Protein AF-A0A7C0VRU2-F1 (afdb_monomer_lite)

Sequence (155 aa):
MIEVIREIIDSLKKRVPEAFLKEGEELPEIPIKEKLERVAEPVPFNRFYLTEEFPPHIDPSDLIPAISDVPEELQEDKEVRKEVEKYGTDALGWYQPFHFFESSWGIFIRWRGIKFLAYLLNKNGQKESYVELMKHAFKLIHSHEYFHFLTEWAT

Foldseek 3Di:
DVVVVVVVVVVCCVPPVVVDDDVPDDDPPPPVVVVVVPCPPFPQPPDPDPPPDDPPPPQVCVVPPPPPDDDQDQDADVVLVVVCVVPNLVSQKAAAECVVDVGRGDITGDPVSLSNQLSVCVVVPNDDGSSVSSSVSVVVSRVVRVVVHVVNVVD

Radius of gyration: 17.62 Å; chains: 1; bounding box: 41×46×40 Å

Structure (mmCIF, N/CA/C/O backbone):
data_AF-A0A7C0VRU2-F1
#
_entry.id   AF-A0A7C0VRU2-F1
#
loop_
_atom_site.group_PDB
_atom_site.id
_atom_site.type_symbol
_atom_site.label_atom_id
_atom_site.label_alt_id
_atom_site.label_comp_id
_atom_site.label_asym_id
_atom_site.label_entity_id
_atom_site.label_seq_id
_atom_site.pdbx_PDB_ins_code
_atom_site.Cartn_x
_atom_site.Cartn_y
_atom_site.Cartn_z
_atom_site.occupancy
_atom_site.B_iso_or_equiv
_atom_site.auth_seq_id
_atom_site.auth_comp_id
_atom_site.auth_asym_id
_atom_site.auth_atom_id
_atom_site.pdbx_PDB_model_num
ATOM 1 N N . MET A 1 1 ? 19.007 -23.082 -6.385 1.00 53.78 1 MET A N 1
ATOM 2 C CA . MET A 1 1 ? 18.051 -21.979 -6.649 1.00 53.78 1 MET A CA 1
ATOM 3 C C . MET A 1 1 ? 16.697 -22.507 -7.132 1.00 53.78 1 MET A C 1
ATOM 5 O O . MET A 1 1 ? 15.697 -22.163 -6.526 1.00 53.78 1 MET A O 1
ATOM 9 N N . ILE A 1 2 ? 16.654 -23.402 -8.132 1.00 59.81 2 ILE A N 1
ATOM 10 C CA . ILE A 1 2 ? 15.403 -24.002 -8.652 1.00 59.81 2 ILE A CA 1
ATOM 11 C C . ILE A 1 2 ? 14.633 -24.829 -7.600 1.00 59.81 2 ILE A C 1
ATOM 13 O O . ILE A 1 2 ? 13.410 -24.765 -7.559 1.00 59.81 2 ILE A O 1
ATOM 17 N N . GLU A 1 3 ? 15.321 -25.572 -6.726 1.00 68.12 3 GLU A N 1
ATOM 18 C CA . GLU A 1 3 ? 14.662 -26.381 -5.680 1.00 68.12 3 GLU A CA 1
ATOM 19 C C . GLU A 1 3 ? 13.951 -25.530 -4.622 1.00 68.12 3 GLU A C 1
ATOM 21 O O .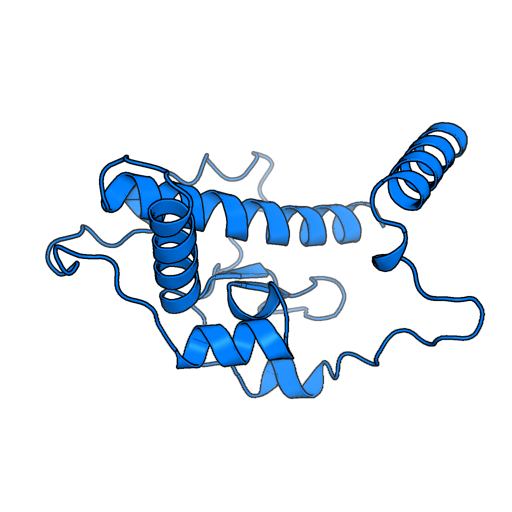 GLU A 1 3 ? 12.805 -25.806 -4.293 1.00 68.12 3 GLU A O 1
ATOM 26 N N . VAL A 1 4 ? 14.573 -24.435 -4.174 1.00 70.25 4 VAL A N 1
ATOM 27 C CA . VAL A 1 4 ? 13.988 -23.524 -3.173 1.00 70.25 4 VAL A CA 1
ATOM 28 C C . VAL A 1 4 ? 12.703 -22.877 -3.696 1.00 70.25 4 VAL A C 1
ATOM 30 O O . VAL A 1 4 ? 11.717 -22.770 -2.974 1.00 70.25 4 VAL A O 1
ATOM 33 N N . ILE A 1 5 ? 12.681 -22.486 -4.974 1.00 63.38 5 ILE A N 1
ATOM 34 C CA . ILE A 1 5 ? 11.481 -21.913 -5.600 1.00 63.38 5 ILE A CA 1
ATOM 35 C C . ILE A 1 5 ? 10.349 -22.947 -5.647 1.00 63.38 5 ILE A C 1
ATOM 37 O O . ILE A 1 5 ? 9.203 -22.604 -5.362 1.00 63.38 5 ILE A O 1
ATOM 41 N N . ARG A 1 6 ? 10.653 -24.216 -5.952 1.00 75.94 6 ARG A N 1
ATOM 42 C CA . ARG A 1 6 ? 9.649 -25.292 -5.944 1.00 75.94 6 ARG A CA 1
ATOM 43 C C . ARG A 1 6 ? 9.069 -25.515 -4.553 1.00 75.94 6 ARG A C 1
ATOM 45 O O . ARG A 1 6 ? 7.852 -25.555 -4.420 1.00 75.94 6 ARG A O 1
ATOM 52 N N . GLU A 1 7 ? 9.912 -25.566 -3.525 1.00 81.62 7 GLU A N 1
ATOM 53 C CA . GLU A 1 7 ? 9.456 -25.720 -2.138 1.00 81.62 7 GLU A CA 1
ATOM 54 C C . GLU A 1 7 ? 8.537 -24.573 -1.694 1.00 81.62 7 GLU A C 1
ATOM 56 O O . GLU A 1 7 ? 7.519 -24.804 -1.034 1.00 81.62 7 GLU A O 1
ATOM 61 N N . ILE A 1 8 ? 8.860 -23.337 -2.088 1.00 74.06 8 ILE A N 1
ATOM 62 C CA . ILE A 1 8 ? 8.020 -22.168 -1.805 1.00 74.06 8 ILE A CA 1
ATOM 63 C C . ILE A 1 8 ? 6.677 -22.289 -2.532 1.00 74.06 8 ILE A C 1
ATOM 65 O O . ILE A 1 8 ? 5.634 -22.132 -1.896 1.00 74.06 8 ILE A O 1
ATOM 69 N N . ILE A 1 9 ? 6.680 -22.610 -3.830 1.00 78.62 9 ILE A N 1
ATOM 70 C CA . ILE A 1 9 ? 5.451 -22.775 -4.621 1.00 78.62 9 ILE A CA 1
ATOM 71 C C . ILE A 1 9 ? 4.567 -23.881 -4.033 1.00 78.62 9 ILE A C 1
ATOM 73 O O . ILE A 1 9 ? 3.365 -23.675 -3.874 1.00 78.62 9 ILE A O 1
ATOM 77 N N . ASP A 1 10 ? 5.139 -25.023 -3.659 1.00 84.00 10 ASP A N 1
ATOM 78 C CA . ASP A 1 10 ? 4.383 -26.148 -3.101 1.00 84.00 10 ASP A CA 1
ATOM 79 C C . ASP A 1 10 ? 3.797 -25.815 -1.722 1.00 84.00 10 ASP A C 1
ATOM 81 O O . ASP A 1 10 ? 2.641 -26.139 -1.424 1.00 84.00 10 ASP A O 1
ATOM 85 N N . SER A 1 11 ? 4.556 -25.098 -0.888 1.00 83.50 11 SER A N 1
ATOM 86 C CA . SER A 1 11 ? 4.068 -24.579 0.394 1.00 83.50 11 SER A CA 1
ATOM 87 C C . SER A 1 11 ? 2.903 -23.603 0.203 1.00 83.50 11 SER A C 1
ATOM 89 O O . SER A 1 11 ? 1.900 -23.690 0.919 1.00 83.50 11 SER A O 1
ATOM 91 N N . LEU A 1 12 ? 2.997 -22.711 -0.787 1.00 74.31 12 LEU A N 1
ATOM 92 C CA . LEU A 1 12 ? 1.945 -21.750 -1.114 1.00 74.31 12 LEU A CA 1
ATOM 93 C C . LEU A 1 12 ? 0.691 -22.450 -1.647 1.00 74.31 12 LEU A C 1
ATOM 95 O O . LEU A 1 12 ? -0.395 -22.181 -1.137 1.00 74.31 12 LEU A O 1
ATOM 99 N N . LYS A 1 13 ? 0.827 -23.408 -2.574 1.00 83.94 13 LYS A N 1
ATOM 100 C CA . LYS A 1 13 ? -0.298 -24.210 -3.094 1.00 83.94 13 LYS A CA 1
ATOM 101 C C . LYS A 1 13 ? -1.060 -24.932 -1.990 1.00 83.94 13 LYS A C 1
ATOM 103 O O . LYS A 1 13 ? -2.276 -25.069 -2.062 1.00 83.94 13 LYS A O 1
ATOM 108 N N . LYS A 1 14 ? -0.351 -25.390 -0.955 1.00 85.19 14 LYS A N 1
ATOM 109 C CA . LYS A 1 14 ? -0.964 -26.062 0.194 1.00 85.19 14 LYS A CA 1
ATOM 110 C C . LYS A 1 14 ? -1.705 -25.099 1.123 1.00 85.19 14 LYS A C 1
ATOM 112 O O . LYS A 1 14 ? -2.700 -25.492 1.726 1.00 85.19 14 LYS A O 1
ATOM 117 N N . ARG A 1 15 ? -1.184 -23.884 1.309 1.00 79.56 15 ARG A N 1
ATOM 118 C CA . ARG A 1 15 ? -1.714 -22.916 2.285 1.00 79.56 15 ARG A CA 1
ATOM 119 C C . ARG A 1 15 ? -2.815 -22.032 1.715 1.00 79.56 15 ARG A C 1
ATOM 121 O O . ARG A 1 15 ? -3.704 -21.659 2.469 1.00 79.56 15 ARG A O 1
ATOM 128 N N . VAL A 1 16 ? -2.720 -21.692 0.433 1.00 76.56 16 VAL A N 1
ATOM 129 C CA . VAL A 1 16 ? -3.612 -20.750 -0.252 1.00 76.56 16 VAL A CA 1
ATOM 130 C C . VAL A 1 16 ? -3.940 -21.301 -1.649 1.00 76.56 16 VAL A C 1
ATOM 132 O O . VAL A 1 16 ? -3.512 -20.738 -2.658 1.00 76.56 16 VAL A O 1
ATOM 135 N N . PRO A 1 17 ? -4.618 -22.460 -1.741 1.00 77.12 17 PRO A N 1
ATOM 136 C CA . PRO A 1 17 ? -4.891 -23.116 -3.021 1.00 77.12 17 PRO A CA 1
ATOM 137 C C . PRO A 1 17 ? -5.696 -22.236 -3.987 1.00 77.12 17 PRO A C 1
ATOM 139 O O . PRO A 1 17 ? -5.500 -22.316 -5.195 1.00 77.12 17 PRO A O 1
ATOM 142 N N . GLU A 1 18 ? -6.558 -21.366 -3.467 1.00 76.19 18 GLU A N 1
ATOM 143 C CA . GLU A 1 18 ? -7.376 -20.421 -4.228 1.00 76.19 18 GLU A CA 1
ATOM 144 C C . GLU A 1 18 ? -6.582 -19.297 -4.908 1.00 76.19 18 GLU A C 1
ATOM 146 O O . GLU A 1 18 ? -7.109 -18.649 -5.808 1.00 76.19 18 GLU A O 1
ATOM 151 N N . ALA A 1 19 ? -5.327 -19.062 -4.506 1.00 69.06 19 ALA A N 1
ATOM 152 C CA . ALA A 1 19 ? -4.455 -18.073 -5.142 1.00 69.06 19 ALA A CA 1
ATOM 153 C C . ALA A 1 19 ? -3.809 -18.588 -6.440 1.00 69.06 19 ALA A C 1
ATOM 155 O O . ALA A 1 19 ? -3.134 -17.829 -7.136 1.00 69.06 19 ALA A O 1
ATOM 156 N N . PHE A 1 20 ? -3.987 -19.871 -6.764 1.00 77.75 20 PHE A N 1
ATOM 157 C CA . PHE A 1 20 ? -3.474 -20.480 -7.984 1.00 77.75 20 PHE A CA 1
ATOM 158 C C . PHE A 1 20 ? -4.609 -20.668 -8.982 1.00 77.75 20 PHE A C 1
ATOM 160 O O . PHE A 1 20 ? -5.669 -21.194 -8.644 1.00 77.75 20 PHE A O 1
ATOM 167 N N . LEU A 1 21 ? -4.354 -20.271 -10.228 1.00 71.81 21 LEU A N 1
ATOM 168 C CA . LEU A 1 21 ? -5.256 -20.542 -11.340 1.00 71.81 21 LEU A CA 1
ATOM 169 C C . LEU A 1 21 ? -5.467 -22.047 -11.482 1.00 71.81 21 LEU A C 1
ATOM 171 O O . LEU A 1 21 ? -4.524 -22.840 -11.347 1.00 71.81 21 LEU A O 1
ATOM 175 N N . LYS A 1 22 ? -6.702 -22.444 -11.782 1.00 78.06 22 LYS A N 1
ATOM 176 C CA . LYS A 1 22 ? -6.966 -23.826 -12.184 1.00 78.06 22 LYS A CA 1
ATOM 177 C C . LYS A 1 22 ? -6.332 -24.064 -13.551 1.00 78.06 22 LYS A C 1
ATOM 179 O O . LYS A 1 22 ? -6.212 -23.146 -14.358 1.00 78.06 22 LYS A O 1
ATOM 184 N N . GLU A 1 23 ? -5.919 -25.300 -13.820 1.00 68.94 23 GLU A N 1
ATOM 185 C CA . GLU A 1 23 ? -5.397 -25.658 -15.141 1.00 68.94 23 GLU A CA 1
ATOM 186 C C . GLU A 1 23 ? -6.403 -25.260 -16.232 1.00 68.94 23 GLU A C 1
ATOM 188 O O . GLU A 1 23 ? -7.546 -25.716 -16.231 1.00 68.94 23 GLU A O 1
ATOM 193 N N . GLY A 1 24 ? -5.970 -24.386 -17.144 1.00 64.31 24 GLY A N 1
ATOM 194 C CA . GLY A 1 24 ? -6.792 -23.859 -18.235 1.00 64.31 24 GLY A CA 1
ATOM 195 C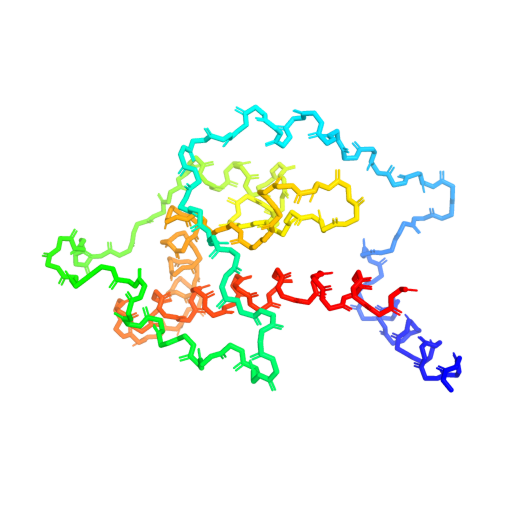 C . GLY A 1 24 ? -7.484 -22.518 -17.961 1.00 64.31 24 GLY A C 1
ATOM 196 O O . GLY A 1 24 ? -8.113 -21.993 -18.875 1.00 64.31 24 GLY A O 1
ATOM 197 N N . GLU A 1 25 ? -7.368 -21.941 -16.762 1.00 64.75 25 GLU A N 1
ATOM 198 C CA . GLU A 1 25 ? -7.743 -20.542 -16.528 1.00 64.75 25 GLU A CA 1
ATOM 199 C C . GLU A 1 25 ? -6.604 -19.625 -16.994 1.00 64.75 25 GLU A C 1
ATOM 201 O O . GLU A 1 25 ? -5.450 -19.785 -16.592 1.00 64.75 25 GLU A O 1
ATOM 206 N N . GLU A 1 26 ? -6.920 -18.670 -17.866 1.00 61.50 26 GLU A N 1
ATOM 207 C CA . GLU A 1 26 ? -5.978 -17.627 -18.261 1.00 61.50 26 GLU A CA 1
ATOM 208 C C . GLU A 1 26 ? -5.881 -16.572 -17.155 1.00 61.50 26 GLU A C 1
ATOM 210 O O . GLU A 1 26 ? -6.862 -16.266 -16.470 1.00 61.50 26 GLU A O 1
ATOM 215 N N . LEU A 1 27 ? -4.686 -15.999 -16.983 1.00 50.91 27 LEU A N 1
ATOM 216 C CA . LEU A 1 27 ? -4.540 -14.796 -16.172 1.00 50.91 27 LEU A CA 1
ATOM 217 C C . LEU A 1 27 ? -5.476 -13.730 -16.753 1.00 50.91 27 LEU A C 1
ATOM 219 O O . LEU A 1 27 ? -5.459 -13.531 -17.970 1.00 50.91 27 LEU A O 1
ATOM 223 N N . PRO A 1 28 ? -6.272 -13.034 -15.927 1.00 52.41 28 PRO A N 1
ATOM 224 C CA . PRO A 1 28 ? -7.037 -11.906 -16.427 1.00 52.41 28 PRO A CA 1
ATOM 225 C C . PRO A 1 28 ? -6.056 -10.933 -17.082 1.00 52.41 28 PRO A C 1
ATOM 227 O O . PRO A 1 28 ? -5.078 -10.526 -16.450 1.00 52.41 28 PRO A O 1
ATOM 230 N N . GLU A 1 29 ? -6.288 -10.581 -18.350 1.00 47.59 29 GLU A N 1
ATOM 231 C CA . GLU A 1 29 ? -5.543 -9.500 -18.987 1.00 47.59 29 GLU A CA 1
ATOM 232 C C . GLU A 1 29 ? -5.753 -8.252 -18.134 1.00 47.59 29 GLU A C 1
ATOM 234 O O . GLU A 1 29 ? -6.839 -7.676 -18.113 1.00 47.59 29 GLU A O 1
ATOM 239 N N . ILE A 1 30 ? -4.727 -7.847 -17.386 1.00 50.38 30 ILE A N 1
ATOM 240 C CA . ILE A 1 30 ? -4.734 -6.561 -16.704 1.00 50.38 30 ILE A CA 1
ATOM 241 C C . ILE A 1 30 ? -4.593 -5.531 -17.823 1.00 50.38 30 ILE A C 1
ATOM 243 O O . ILE A 1 30 ? -3.513 -5.444 -18.420 1.00 50.38 30 ILE A O 1
ATOM 247 N N . PRO A 1 31 ? -5.628 -4.738 -18.155 1.00 47.03 31 PRO A N 1
ATOM 248 C CA . PRO A 1 31 ? -5.502 -3.781 -19.232 1.00 47.03 31 PRO A CA 1
ATOM 249 C C . PRO A 1 31 ? -4.585 -2.676 -18.714 1.00 47.03 31 PRO A C 1
ATOM 251 O O . PRO A 1 31 ? -5.009 -1.800 -17.961 1.00 47.03 31 PRO A O 1
ATOM 254 N N . ILE A 1 32 ? -3.313 -2.694 -19.120 1.00 51.09 32 ILE A N 1
ATOM 255 C CA . ILE A 1 32 ? -2.337 -1.631 -18.819 1.00 51.09 32 ILE A CA 1
ATOM 256 C C . ILE A 1 32 ? -2.929 -0.255 -19.190 1.00 51.09 32 ILE A C 1
ATOM 258 O O . ILE A 1 32 ? -2.684 0.739 -18.511 1.00 51.09 32 ILE A O 1
ATOM 262 N N . LYS A 1 33 ? -3.799 -0.214 -20.212 1.00 45.56 33 LYS A N 1
ATOM 263 C CA . LYS A 1 33 ? -4.556 0.975 -20.625 1.00 45.56 33 LYS A CA 1
ATOM 264 C C . LYS A 1 33 ? -5.471 1.553 -19.539 1.00 45.56 33 LYS A C 1
ATOM 266 O O . LYS A 1 33 ? -5.510 2.768 -19.403 1.00 45.56 33 LYS A O 1
ATOM 271 N N . GLU A 1 34 ? -6.144 0.735 -18.728 1.00 50.53 34 GLU A N 1
ATOM 272 C CA . GLU A 1 34 ? -6.995 1.250 -17.641 1.00 50.53 34 GLU A CA 1
ATOM 273 C C . GLU A 1 34 ? -6.176 1.823 -16.473 1.00 50.53 34 GLU A C 1
ATOM 275 O O . GLU A 1 34 ? -6.664 2.708 -15.767 1.00 50.53 34 GLU A O 1
ATO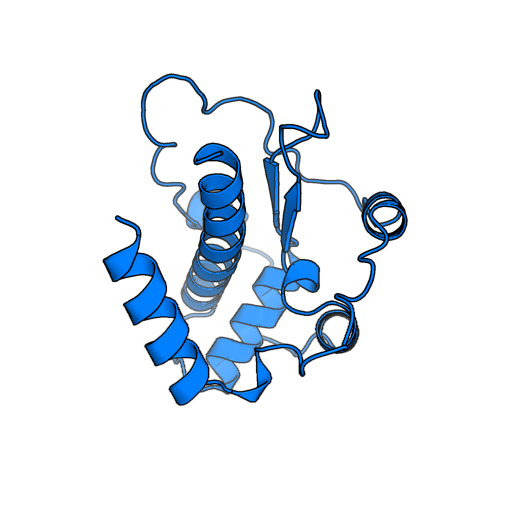M 280 N N . LYS A 1 35 ? -4.929 1.362 -16.266 1.00 48.12 35 LYS A N 1
ATOM 281 C CA . LYS A 1 35 ? -4.013 1.967 -15.278 1.00 48.12 35 LYS A CA 1
ATOM 282 C C . LYS A 1 35 ? -3.604 3.390 -15.689 1.00 48.12 35 LYS A C 1
ATOM 284 O O . LYS A 1 35 ? -3.482 4.253 -14.825 1.00 48.12 35 LYS A O 1
ATOM 289 N N . LEU A 1 36 ? -3.459 3.650 -16.993 1.00 48.50 36 LEU A N 1
ATOM 290 C CA . LEU A 1 36 ? -3.036 4.948 -17.543 1.00 48.50 36 LEU A CA 1
ATOM 291 C C . LEU A 1 36 ? -4.091 6.057 -17.400 1.00 48.50 36 LEU A C 1
ATOM 293 O O . LEU A 1 36 ? -3.733 7.226 -17.297 1.00 48.50 36 LEU A O 1
ATOM 297 N N . GLU A 1 37 ? -5.380 5.718 -17.365 1.00 48.50 37 GLU A N 1
ATOM 298 C CA . GLU A 1 37 ? -6.463 6.711 -17.252 1.00 48.50 37 GLU A CA 1
ATOM 299 C C . GLU A 1 37 ? -6.712 7.178 -15.805 1.00 48.50 37 GLU A C 1
ATOM 301 O O . GLU A 1 37 ? -7.370 8.193 -15.586 1.00 48.50 37 GLU A O 1
ATOM 306 N N . ARG A 1 38 ? -6.164 6.480 -14.797 1.00 48.69 38 ARG A N 1
ATOM 307 C CA . ARG A 1 38 ? -6.359 6.786 -13.361 1.00 48.69 38 ARG A CA 1
ATOM 308 C C . ARG A 1 38 ? -5.293 7.680 -12.748 1.00 48.69 38 ARG A C 1
ATOM 310 O O . ARG A 1 38 ? -5.192 7.761 -11.523 1.00 48.69 38 ARG A O 1
ATOM 317 N N . VAL A 1 39 ? -4.517 8.359 -13.581 1.00 45.00 39 VAL A N 1
ATOM 318 C CA . VAL A 1 39 ? -3.493 9.318 -13.169 1.00 45.00 39 VAL A CA 1
ATOM 319 C C . VAL A 1 39 ? -4.185 10.583 -12.628 1.00 45.00 39 VAL A C 1
ATOM 321 O O . VAL A 1 39 ? -4.195 11.639 -13.249 1.00 45.00 39 VAL A O 1
ATOM 324 N N . ALA A 1 40 ? -4.824 10.466 -11.462 1.00 41.72 40 ALA A N 1
ATOM 325 C CA . ALA A 1 40 ? -5.057 11.594 -10.575 1.00 41.72 40 ALA A CA 1
ATOM 326 C C . ALA A 1 40 ? -3.686 11.941 -9.999 1.00 41.72 40 ALA A C 1
ATOM 328 O O . ALA A 1 40 ? -3.090 11.088 -9.346 1.00 41.72 40 ALA A O 1
ATOM 329 N N . GLU A 1 41 ? -3.189 13.126 -10.361 1.00 41.41 41 GLU A N 1
ATOM 330 C CA . GLU A 1 41 ? -1.844 13.659 -10.113 1.00 41.41 41 GLU A CA 1
ATOM 331 C C . GLU A 1 41 ? -0.920 12.723 -9.314 1.00 41.41 41 GLU A C 1
ATOM 333 O O . GLU A 1 41 ? -1.018 12.644 -8.084 1.00 41.41 41 GLU A O 1
ATOM 338 N N . PRO A 1 42 ? -0.032 11.979 -9.996 1.00 45.41 42 PRO A N 1
ATOM 339 C CA . PRO A 1 42 ? 0.921 11.140 -9.312 1.00 45.41 42 PRO A CA 1
ATOM 340 C C . PRO A 1 42 ? 1.804 12.077 -8.500 1.00 45.41 42 PRO A C 1
ATOM 342 O O . PRO A 1 42 ? 2.356 13.021 -9.061 1.00 45.41 42 PRO A O 1
ATOM 345 N N . VAL A 1 43 ? 1.972 11.821 -7.202 1.00 41.09 43 VAL A N 1
ATOM 346 C CA . VAL A 1 43 ? 3.140 12.365 -6.508 1.00 41.09 43 VAL A CA 1
ATOM 347 C C . VAL A 1 43 ? 4.323 11.684 -7.191 1.00 41.09 43 VAL A C 1
ATOM 349 O O . VAL A 1 43 ? 4.482 10.472 -7.024 1.00 41.09 43 VAL A O 1
ATOM 352 N N . PRO A 1 44 ? 5.092 12.376 -8.049 1.00 39.62 44 PRO A N 1
ATOM 353 C CA . PRO A 1 44 ? 6.128 11.712 -8.807 1.00 39.62 44 PRO A CA 1
ATOM 354 C C . PRO A 1 44 ? 7.206 11.349 -7.795 1.00 39.62 44 PRO A C 1
ATOM 356 O O . PRO A 1 44 ? 7.872 12.238 -7.262 1.00 39.62 44 PRO A O 1
ATOM 359 N N . PHE A 1 45 ? 7.405 10.057 -7.530 1.00 40.53 45 PHE A N 1
ATOM 360 C CA . PHE A 1 45 ? 8.649 9.596 -6.923 1.00 40.53 45 PHE A CA 1
ATOM 361 C C . PHE A 1 45 ? 9.731 9.708 -8.001 1.00 40.53 45 PHE A C 1
ATOM 363 O O . PHE A 1 45 ? 10.076 8.767 -8.711 1.00 40.53 45 PHE A O 1
ATOM 370 N N . ASN A 1 46 ? 10.161 10.946 -8.233 1.00 36.62 46 ASN A N 1
ATOM 371 C CA . ASN A 1 46 ? 11.022 11.312 -9.338 1.00 36.62 46 ASN A CA 1
ATOM 372 C C . ASN A 1 46 ? 12.442 10.802 -9.048 1.00 36.62 46 ASN A C 1
ATOM 374 O O . ASN A 1 46 ? 13.131 11.346 -8.194 1.00 36.62 46 ASN A O 1
ATOM 378 N N . ARG A 1 47 ? 12.850 9.747 -9.761 1.00 35.91 47 ARG A N 1
ATOM 379 C CA . ARG A 1 47 ? 14.194 9.465 -10.316 1.00 35.91 47 ARG A CA 1
ATOM 380 C C . ARG A 1 47 ? 15.466 9.601 -9.451 1.00 35.91 47 ARG A C 1
ATOM 382 O O . ARG A 1 47 ? 16.553 9.495 -10.011 1.00 35.91 47 ARG A O 1
ATOM 389 N N . PHE A 1 48 ? 15.398 9.786 -8.137 1.00 32.81 48 PHE A N 1
ATOM 390 C CA . PHE A 1 48 ? 16.579 10.099 -7.318 1.00 32.81 48 PHE A CA 1
ATOM 391 C C . PHE A 1 48 ? 16.996 9.008 -6.324 1.00 32.81 48 PHE A C 1
ATOM 393 O O . PHE A 1 48 ? 17.352 9.355 -5.215 1.00 32.81 48 PHE A O 1
ATOM 400 N N . TYR A 1 49 ? 17.009 7.713 -6.672 1.00 39.91 49 TYR A N 1
ATOM 401 C CA . TYR A 1 49 ? 17.564 6.699 -5.742 1.00 39.91 49 TYR A CA 1
ATOM 402 C C . TYR A 1 49 ? 18.318 5.521 -6.388 1.00 39.91 49 TYR A C 1
ATOM 404 O O . TYR A 1 49 ? 18.561 4.519 -5.730 1.00 39.91 49 TYR A O 1
ATOM 412 N N . LEU A 1 50 ? 18.747 5.628 -7.653 1.00 34.78 50 LEU A N 1
ATOM 413 C CA . LEU A 1 50 ? 19.653 4.634 -8.266 1.00 34.78 50 LEU A CA 1
ATOM 414 C C . LEU A 1 50 ? 21.147 4.962 -8.058 1.00 34.78 50 LEU A C 1
ATOM 416 O O . LEU A 1 50 ? 22.002 4.452 -8.775 1.00 34.78 50 LEU A O 1
ATOM 420 N N . THR A 1 51 ? 21.483 5.820 -7.091 1.00 33.06 51 THR A N 1
ATOM 421 C CA . THR A 1 51 ? 22.870 6.083 -6.687 1.00 33.06 51 THR A CA 1
ATOM 422 C C . THR A 1 51 ? 23.217 5.222 -5.475 1.00 33.06 51 THR A C 1
ATOM 424 O O . THR A 1 51 ? 22.981 5.668 -4.364 1.00 33.06 51 THR A O 1
ATOM 427 N N . GLU A 1 52 ? 23.710 4.001 -5.719 1.00 35.78 52 GLU A N 1
ATOM 428 C CA . GLU A 1 52 ? 24.522 3.083 -4.873 1.00 35.78 52 GLU A CA 1
ATOM 429 C C . GLU A 1 52 ? 24.288 2.922 -3.352 1.00 35.78 52 GLU A C 1
ATOM 431 O O . GLU A 1 52 ? 24.924 2.077 -2.726 1.00 35.78 52 GLU A O 1
ATOM 436 N N . GLU A 1 53 ? 23.323 3.591 -2.746 1.00 38.28 53 GLU A N 1
ATOM 437 C CA . GLU A 1 53 ? 22.865 3.350 -1.390 1.00 38.28 53 GLU A CA 1
ATOM 438 C C . GLU A 1 53 ? 21.369 3.064 -1.483 1.00 38.28 53 GLU A C 1
ATOM 440 O O . GLU A 1 53 ? 20.621 3.802 -2.126 1.00 38.28 53 GLU A O 1
ATOM 445 N N . PHE A 1 54 ? 20.940 1.946 -0.885 1.00 38.94 54 PHE A N 1
ATOM 446 C CA . PHE A 1 54 ? 19.534 1.669 -0.573 1.00 38.94 54 PHE A CA 1
ATOM 447 C C . PHE A 1 54 ? 18.830 2.994 -0.243 1.00 38.94 54 PHE A C 1
ATOM 449 O O . PHE A 1 54 ? 19.396 3.739 0.563 1.00 38.94 54 PHE A O 1
ATOM 456 N N . PRO A 1 55 ? 17.657 3.318 -0.831 1.00 41.91 55 PRO A N 1
ATOM 457 C CA . PRO A 1 55 ? 17.030 4.610 -0.588 1.00 41.91 55 PRO A CA 1
ATOM 458 C C . PRO A 1 55 ? 16.978 4.825 0.926 1.00 41.91 55 PRO A C 1
ATOM 460 O O . PRO A 1 55 ? 16.589 3.887 1.639 1.00 41.91 55 PRO A O 1
ATOM 463 N N . PRO A 1 56 ? 17.445 5.991 1.418 1.00 42.97 56 PRO A N 1
ATOM 464 C CA . PRO A 1 56 ? 17.507 6.270 2.842 1.00 42.97 56 PRO A CA 1
ATOM 465 C C . PRO A 1 56 ? 16.145 5.913 3.396 1.00 42.97 56 PRO A C 1
ATOM 467 O O . PRO A 1 56 ? 15.148 6.316 2.801 1.00 42.97 56 PRO A O 1
ATOM 470 N N . HIS A 1 57 ? 16.128 5.071 4.434 1.00 49.25 57 HIS A N 1
ATOM 471 C CA . HIS A 1 57 ? 14.926 4.605 5.110 1.00 49.25 57 HIS A CA 1
ATOM 472 C C . HIS A 1 57 ? 13.892 5.730 5.083 1.00 49.25 57 HIS A C 1
ATOM 474 O O . HIS A 1 57 ? 14.037 6.686 5.838 1.00 49.25 57 HIS A O 1
ATOM 480 N N . ILE A 1 58 ? 12.906 5.660 4.180 1.00 50.75 58 ILE A N 1
ATOM 481 C CA . ILE A 1 58 ? 11.948 6.751 4.059 1.00 50.75 58 ILE A CA 1
ATOM 482 C C . ILE A 1 58 ? 11.155 6.681 5.349 1.00 50.75 58 ILE A C 1
ATOM 484 O O . ILE A 1 5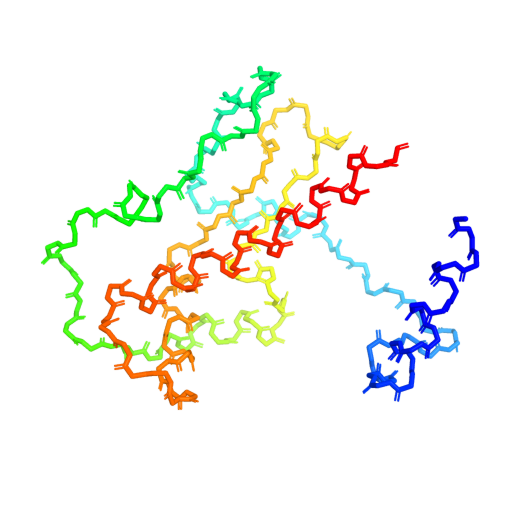8 ? 10.422 5.709 5.564 1.00 50.75 58 ILE A O 1
ATOM 488 N N . ASP A 1 59 ? 11.393 7.620 6.264 1.00 53.34 59 ASP A N 1
ATOM 489 C CA . ASP A 1 59 ? 10.609 7.672 7.480 1.00 53.34 59 ASP A CA 1
ATOM 490 C C . ASP A 1 59 ? 9.189 8.008 7.028 1.00 53.34 59 ASP A C 1
ATOM 492 O O . ASP A 1 59 ? 8.968 9.036 6.386 1.00 53.34 59 ASP A O 1
ATOM 496 N N . PRO A 1 60 ? 8.194 7.151 7.297 1.00 49.50 60 PRO A N 1
ATOM 497 C CA . PRO A 1 60 ? 6.834 7.456 6.896 1.00 49.50 60 PRO A CA 1
ATOM 498 C C . PRO A 1 60 ? 6.342 8.780 7.496 1.00 49.50 60 PRO A C 1
ATOM 500 O O . PRO A 1 60 ? 5.426 9.372 6.942 1.00 49.50 60 PRO A O 1
ATOM 503 N N . SER A 1 61 ? 6.949 9.281 8.581 1.00 53.94 61 SER A N 1
ATOM 504 C CA . SER A 1 61 ? 6.671 10.627 9.100 1.00 53.94 61 SER A CA 1
ATOM 505 C C . SER A 1 61 ? 7.117 11.777 8.187 1.00 53.94 61 SER A C 1
ATOM 507 O O . SER A 1 61 ? 6.541 12.854 8.303 1.00 53.94 61 SER A O 1
ATOM 509 N N . ASP A 1 62 ? 8.040 11.552 7.247 1.00 56.66 62 ASP A N 1
ATOM 510 C CA . ASP A 1 62 ? 8.446 12.547 6.243 1.00 56.66 62 ASP A CA 1
ATOM 511 C C . ASP A 1 62 ? 7.459 12.620 5.064 1.00 56.66 62 ASP A C 1
ATOM 513 O O . ASP A 1 62 ? 7.338 13.649 4.399 1.00 56.66 62 ASP A O 1
ATOM 517 N N . LEU A 1 63 ? 6.745 11.522 4.790 1.00 55.19 63 LEU A N 1
ATOM 518 C CA . LEU A 1 63 ? 5.773 11.415 3.691 1.00 55.19 63 LEU A CA 1
ATOM 519 C C . LEU A 1 63 ? 4.330 11.636 4.123 1.00 55.19 63 LEU A C 1
ATOM 521 O O . LEU A 1 63 ? 3.465 11.959 3.306 1.00 55.19 63 LEU A O 1
ATOM 525 N N . ILE A 1 64 ? 4.051 11.412 5.398 1.00 55.44 64 ILE A N 1
ATOM 526 C CA . ILE A 1 64 ? 2.772 11.747 5.982 1.00 55.44 64 ILE A CA 1
ATOM 527 C C . ILE A 1 64 ? 2.844 13.254 6.277 1.00 55.44 64 ILE A C 1
ATOM 529 O O . ILE A 1 64 ? 3.587 13.636 7.180 1.00 55.44 64 ILE A O 1
ATOM 533 N N . PRO A 1 65 ? 2.129 14.121 5.527 1.00 52.59 65 PRO A N 1
ATOM 534 C CA . PRO A 1 65 ? 2.214 15.569 5.714 1.00 52.59 65 PRO A CA 1
ATOM 535 C C . PRO A 1 65 ? 2.014 15.887 7.187 1.00 52.59 65 PRO A C 1
ATOM 537 O O . PRO A 1 65 ? 1.090 15.318 7.765 1.00 52.59 65 PRO A O 1
ATOM 540 N N . ALA A 1 66 ? 2.877 16.738 7.765 1.00 49.22 66 ALA A N 1
ATOM 541 C CA . ALA A 1 66 ? 2.837 17.163 9.165 1.00 49.22 66 ALA A CA 1
ATOM 542 C C . ALA A 1 66 ? 1.378 17.310 9.605 1.00 49.22 66 ALA A C 1
ATOM 544 O O . ALA A 1 66 ? 0.679 18.235 9.195 1.00 49.22 66 ALA A O 1
ATOM 545 N N . ILE A 1 67 ? 0.894 16.289 10.312 1.00 51.00 67 ILE A N 1
ATOM 546 C CA . ILE A 1 67 ? -0.531 16.014 10.418 1.00 51.00 67 ILE A CA 1
ATOM 547 C C . ILE A 1 67 ? -1.146 17.064 11.345 1.00 51.00 67 ILE A C 1
ATOM 549 O O . ILE A 1 67 ? -1.151 16.894 12.560 1.00 51.00 67 ILE A O 1
ATOM 553 N N . SER A 1 68 ? -1.646 18.163 10.786 1.00 48.97 68 SER A N 1
ATOM 554 C CA . SER A 1 68 ? -2.541 19.084 11.495 1.00 48.97 68 SER A CA 1
ATOM 555 C C . SER A 1 68 ? -4.011 18.843 11.142 1.00 48.97 68 SER A C 1
ATOM 557 O O . SER A 1 68 ? -4.874 19.139 11.956 1.00 48.97 68 SER A O 1
ATOM 559 N N . ASP A 1 69 ? -4.287 18.247 9.972 1.00 51.56 69 ASP A N 1
ATOM 560 C CA . ASP A 1 69 ? -5.637 18.143 9.380 1.00 51.56 69 ASP A CA 1
ATOM 561 C C . ASP A 1 69 ? -6.161 16.703 9.262 1.00 51.56 69 ASP A C 1
ATOM 563 O O . ASP A 1 69 ? -7.027 16.382 8.442 1.00 51.56 69 ASP A O 1
ATOM 567 N N . VAL A 1 70 ? -5.620 15.784 10.054 1.00 55.22 70 VAL A N 1
ATOM 568 C CA . VAL A 1 70 ? -6.173 14.433 10.114 1.00 55.22 70 VAL A CA 1
ATOM 569 C C . VAL A 1 70 ? -7.411 14.426 11.003 1.00 55.22 70 VAL A C 1
ATOM 571 O O . VAL A 1 70 ? -7.335 14.884 12.142 1.00 55.22 70 VAL A O 1
ATOM 574 N N . PRO A 1 71 ? -8.528 13.854 10.525 1.00 56.81 71 PRO A N 1
ATOM 575 C CA . PRO A 1 71 ? -9.676 13.584 11.373 1.00 56.81 71 PRO A CA 1
ATOM 576 C C . PRO A 1 71 ? -9.261 12.710 12.556 1.00 56.81 71 PRO A C 1
ATOM 578 O O . PRO A 1 71 ? -8.562 11.715 12.377 1.00 56.81 71 PRO A O 1
ATOM 581 N N . GLU A 1 72 ? -9.743 13.052 13.746 1.00 60.50 72 GLU A N 1
ATOM 582 C CA . GLU A 1 72 ? -9.469 12.335 15.000 1.00 60.50 72 GLU A CA 1
ATOM 583 C C . GLU A 1 72 ? -9.894 10.848 14.942 1.00 60.50 72 GLU A C 1
ATOM 585 O O . GLU A 1 72 ? -9.442 10.030 15.741 1.00 60.50 72 GLU A O 1
ATOM 590 N N . GLU A 1 73 ? -10.694 10.469 13.935 1.00 69.12 73 GLU A N 1
ATOM 591 C CA . GLU A 1 73 ? -11.199 9.117 13.713 1.00 69.12 73 GLU A CA 1
ATOM 592 C C . GLU A 1 73 ? -10.966 8.605 12.279 1.00 69.12 73 GLU A C 1
ATOM 594 O O . GLU A 1 73 ? -11.221 9.286 11.282 1.00 69.12 73 GLU A O 1
ATOM 599 N N . LEU A 1 74 ? -10.550 7.338 12.172 1.00 78.31 74 LEU A N 1
ATOM 600 C CA . LEU A 1 74 ? -10.503 6.600 10.908 1.00 78.31 74 LEU A CA 1
ATOM 601 C C . LEU A 1 74 ? -11.915 6.198 10.478 1.00 78.31 74 LEU A C 1
ATOM 603 O O . LEU A 1 74 ? -12.592 5.441 11.173 1.00 78.31 74 LEU A O 1
ATOM 607 N N . GLN A 1 75 ? -12.322 6.634 9.290 1.00 84.12 75 GLN A N 1
ATOM 608 C CA . GLN A 1 75 ? -13.594 6.253 8.682 1.00 84.12 75 GLN A CA 1
ATOM 609 C C . GLN A 1 75 ? -13.383 5.367 7.458 1.00 84.12 75 GLN A C 1
ATOM 611 O O . GLN A 1 75 ? -12.363 5.437 6.772 1.00 84.12 75 GLN A O 1
ATOM 616 N N . GLU A 1 76 ? -14.378 4.530 7.180 1.00 87.38 76 GLU A N 1
ATOM 617 C CA . GLU A 1 76 ? -14.374 3.696 5.989 1.00 87.38 76 GLU A CA 1
ATOM 618 C C . GLU A 1 76 ? -14.589 4.536 4.728 1.00 87.38 76 GLU A C 1
ATOM 620 O O . GLU A 1 76 ? -15.634 5.164 4.553 1.00 87.38 76 GLU A O 1
ATOM 625 N N . ASP A 1 77 ? -13.638 4.461 3.800 1.00 89.31 77 ASP A N 1
ATOM 626 C CA . ASP A 1 77 ? -13.813 4.979 2.448 1.00 89.31 77 ASP A CA 1
ATOM 627 C C . ASP A 1 77 ? -14.497 3.918 1.565 1.00 89.31 77 ASP A C 1
ATOM 629 O O . ASP A 1 77 ? -13.875 2.968 1.080 1.00 89.31 77 ASP A O 1
ATOM 633 N N . LYS A 1 78 ? -15.816 4.059 1.384 1.00 91.69 78 LYS A N 1
ATOM 634 C CA . LYS A 1 78 ? -16.647 3.107 0.623 1.00 91.69 78 LYS A CA 1
ATOM 635 C C . LYS A 1 78 ? -16.301 3.053 -0.863 1.00 91.69 78 LYS A C 1
ATOM 637 O O . LYS A 1 78 ? -16.574 2.039 -1.503 1.00 91.69 78 LYS A O 1
ATOM 642 N N . GLU A 1 79 ? -15.758 4.127 -1.427 1.00 89.62 79 GLU A N 1
ATOM 643 C CA . GLU A 1 79 ? -15.336 4.126 -2.828 1.00 89.62 79 GLU A CA 1
ATOM 644 C C . GLU A 1 79 ? -14.046 3.332 -2.977 1.00 89.62 79 GLU A C 1
ATOM 646 O O . GLU A 1 79 ? -13.989 2.436 -3.816 1.00 89.62 79 GLU A O 1
ATOM 651 N N . VAL A 1 80 ? -13.067 3.567 -2.097 1.00 87.38 80 VAL A N 1
ATOM 652 C CA . VAL A 1 80 ? -11.824 2.781 -2.083 1.00 87.38 80 VAL A CA 1
ATOM 653 C C . VAL A 1 80 ? -12.119 1.309 -1.814 1.00 87.38 80 VAL A C 1
ATOM 655 O O . VAL A 1 80 ? -11.521 0.455 -2.456 1.00 87.38 80 VAL A O 1
ATOM 658 N N . ARG A 1 81 ? -13.093 0.978 -0.952 1.00 91.88 81 ARG A N 1
ATOM 659 C CA . ARG A 1 81 ? -13.546 -0.415 -0.784 1.00 91.88 81 ARG A CA 1
ATOM 660 C C . ARG A 1 81 ? -13.970 -1.045 -2.114 1.00 91.88 81 ARG A C 1
ATOM 662 O O . ARG A 1 81 ? -13.509 -2.136 -2.425 1.00 91.88 81 ARG A O 1
ATOM 669 N N . LYS A 1 82 ? -14.815 -0.365 -2.896 1.00 91.19 82 LYS A N 1
ATOM 670 C CA . LYS A 1 82 ? -15.258 -0.864 -4.211 1.00 91.19 82 LYS A CA 1
ATOM 671 C C . LYS A 1 82 ? -14.097 -0.988 -5.195 1.00 91.19 82 LYS A C 1
ATOM 673 O O . LYS A 1 82 ? -14.059 -1.923 -5.987 1.00 91.19 82 LYS A O 1
ATOM 678 N N . GLU A 1 83 ? -13.153 -0.049 -5.160 1.00 87.38 83 GLU A N 1
ATOM 679 C CA . GLU A 1 83 ? -11.942 -0.127 -5.978 1.00 87.38 83 GLU A CA 1
ATOM 680 C C . GLU A 1 83 ? -11.078 -1.328 -5.576 1.00 87.38 83 GLU A C 1
ATOM 682 O O . GLU A 1 83 ? -10.623 -2.049 -6.453 1.00 87.38 83 GLU A O 1
ATOM 687 N N . VAL A 1 84 ? -10.904 -1.596 -4.280 1.00 89.81 84 VAL A N 1
ATOM 688 C CA . VAL A 1 84 ? -10.172 -2.770 -3.776 1.00 89.81 84 VAL A CA 1
ATOM 689 C C . VAL A 1 84 ? -10.885 -4.071 -4.144 1.00 89.81 84 VAL A C 1
ATOM 691 O O . VAL A 1 84 ? -10.235 -5.025 -4.555 1.00 89.81 84 VAL A O 1
ATOM 694 N N . GLU A 1 85 ? -12.215 -4.117 -4.061 1.00 88.69 85 GLU A N 1
ATOM 695 C CA . GLU A 1 85 ? -13.006 -5.277 -4.502 1.00 88.69 85 GLU A CA 1
ATOM 696 C C . GLU A 1 85 ? -12.837 -5.556 -6.002 1.00 88.69 85 GLU A C 1
ATOM 698 O O . GLU A 1 85 ? -12.874 -6.713 -6.417 1.00 88.69 85 GLU A O 1
ATOM 703 N N . LYS A 1 86 ? -12.632 -4.511 -6.814 1.00 87.50 86 LYS A N 1
ATOM 704 C CA . LYS A 1 86 ? -12.472 -4.639 -8.267 1.00 87.50 86 LYS A CA 1
ATOM 705 C C . LYS A 1 86 ? -11.021 -4.865 -8.712 1.00 87.50 86 LYS A C 1
ATOM 707 O O . LYS A 1 86 ? -10.802 -5.600 -9.668 1.00 87.50 86 LYS A O 1
ATOM 712 N N . TYR A 1 87 ? -10.050 -4.213 -8.076 1.00 82.94 87 TYR A N 1
ATOM 713 C CA . TYR A 1 87 ? -8.655 -4.144 -8.539 1.00 82.94 87 TYR A CA 1
ATOM 714 C C . TYR A 1 87 ? -7.641 -4.713 -7.539 1.00 82.94 87 TYR A C 1
ATOM 716 O O . TYR A 1 87 ? -6.447 -4.695 -7.813 1.00 82.94 87 TYR A O 1
ATOM 724 N N . GLY A 1 88 ? -8.081 -5.215 -6.385 1.00 90.12 88 GLY A N 1
ATOM 725 C CA . GLY A 1 88 ? -7.191 -5.755 -5.361 1.00 90.12 88 GLY A CA 1
ATOM 726 C C . GLY A 1 88 ? -6.315 -4.685 -4.704 1.00 90.12 88 GLY A C 1
ATOM 727 O O . GLY A 1 88 ? -6.749 -3.555 -4.467 1.00 90.12 88 GLY A O 1
ATOM 728 N N . THR A 1 89 ? -5.074 -5.054 -4.379 1.00 86.75 89 THR A N 1
ATOM 729 C CA . THR A 1 89 ? -4.098 -4.175 -3.711 1.00 86.75 89 THR A CA 1
ATOM 730 C C . THR A 1 89 ? -3.651 -3.004 -4.585 1.00 86.75 89 THR A C 1
ATOM 732 O O . THR A 1 89 ? -3.373 -1.942 -4.030 1.00 86.75 89 THR A O 1
ATOM 735 N N . ASP A 1 90 ? -3.734 -3.134 -5.915 1.00 86.00 90 ASP A N 1
ATOM 736 C CA . ASP A 1 90 ? -3.436 -2.070 -6.888 1.00 86.00 90 ASP A CA 1
ATOM 737 C C . ASP A 1 90 ? -4.308 -0.814 -6.691 1.00 86.00 90 ASP A C 1
ATOM 739 O O . ASP A 1 90 ? -3.960 0.294 -7.105 1.00 86.00 90 ASP A O 1
ATOM 743 N N . ALA A 1 91 ? -5.472 -0.960 -6.046 1.00 86.94 91 ALA A N 1
ATOM 744 C CA . ALA A 1 91 ? -6.309 0.175 -5.671 1.00 86.94 91 ALA A CA 1
ATOM 745 C C . ALA A 1 91 ? -5.684 1.043 -4.562 1.00 86.94 91 ALA A C 1
ATOM 747 O O . ALA A 1 91 ? -6.110 2.182 -4.375 1.00 86.94 91 ALA A O 1
ATOM 748 N N . LEU A 1 92 ? -4.703 0.545 -3.809 1.00 88.94 92 LEU A N 1
ATOM 749 C CA . LEU A 1 92 ? -4.078 1.256 -2.686 1.00 88.94 92 LEU A CA 1
ATOM 750 C C . LEU A 1 92 ? -2.765 1.934 -3.091 1.00 88.94 92 LEU A C 1
ATOM 752 O O . LEU A 1 92 ? -2.475 3.053 -2.659 1.00 88.94 92 LEU A O 1
ATOM 756 N N . GLY A 1 93 ? -2.007 1.275 -3.951 1.00 84.94 93 GLY A N 1
ATOM 757 C CA . GLY A 1 93 ? -0.785 1.755 -4.576 1.00 84.94 93 GLY A CA 1
ATOM 758 C C . GLY A 1 93 ? -0.425 0.820 -5.720 1.00 84.94 93 GLY A C 1
ATOM 759 O O . GLY A 1 93 ? -1.030 -0.235 -5.850 1.00 84.94 93 GLY A O 1
ATOM 760 N N . TRP A 1 94 ? 0.496 1.228 -6.582 1.00 89.00 94 TRP A N 1
ATOM 761 C CA . TRP A 1 94 ? 0.995 0.372 -7.648 1.00 89.00 94 TRP A CA 1
ATOM 762 C C . TRP A 1 94 ? 2.448 0.699 -7.971 1.00 89.00 94 TRP A C 1
ATOM 764 O O . TRP A 1 94 ? 2.876 1.857 -7.943 1.00 89.00 94 TRP A O 1
ATOM 774 N N . TYR A 1 95 ? 3.197 -0.327 -8.339 1.00 86.44 95 TYR A N 1
ATOM 775 C CA . TYR A 1 95 ? 4.472 -0.193 -9.009 1.00 86.44 95 TYR A CA 1
ATOM 776 C C . TYR A 1 95 ? 4.275 -0.052 -10.526 1.00 86.44 95 TYR A C 1
ATOM 778 O O . TYR A 1 95 ? 3.547 -0.822 -11.159 1.00 86.44 95 TYR A O 1
ATOM 786 N N . GLN A 1 96 ? 4.919 0.952 -11.118 1.00 84.62 96 GLN A N 1
ATOM 787 C CA . GLN A 1 96 ? 5.013 1.135 -12.561 1.00 84.62 96 GLN A CA 1
ATOM 788 C C . GLN A 1 96 ? 6.378 0.623 -13.055 1.00 84.62 96 GLN A C 1
ATOM 790 O O . GLN A 1 96 ? 7.394 1.216 -12.674 1.00 84.62 96 GLN A O 1
ATOM 795 N N . PRO A 1 97 ? 6.402 -0.430 -13.897 1.00 84.88 97 PRO A N 1
ATOM 796 C CA . PRO A 1 97 ? 7.623 -1.111 -14.326 1.00 84.88 97 PRO A CA 1
ATOM 797 C C . PRO A 1 97 ? 8.630 -0.226 -15.061 1.00 84.88 97 PRO A C 1
ATOM 799 O O . PRO A 1 97 ? 8.241 0.580 -15.909 1.00 84.88 97 PRO A O 1
ATOM 802 N N . PHE A 1 98 ? 9.927 -0.404 -14.811 1.00 81.81 98 PHE A N 1
ATOM 803 C CA . PHE A 1 98 ? 10.950 0.396 -15.499 1.00 81.81 98 PHE A CA 1
ATOM 804 C C . PHE A 1 98 ? 11.269 -0.114 -16.913 1.00 81.81 98 PHE A C 1
ATOM 806 O O . PHE A 1 98 ? 11.690 0.685 -17.750 1.00 81.81 98 PHE A O 1
ATOM 813 N N . HIS A 1 99 ? 11.028 -1.394 -17.231 1.00 80.31 99 HIS A N 1
ATOM 814 C CA . HIS A 1 99 ? 11.286 -1.917 -18.582 1.00 80.31 99 HIS A CA 1
ATOM 815 C C . HIS A 1 99 ? 10.270 -1.436 -19.626 1.00 80.31 99 HIS A C 1
ATOM 817 O O . HIS A 1 99 ? 10.584 -1.392 -20.814 1.00 80.31 99 HIS A O 1
ATOM 823 N N . PHE A 1 100 ? 9.053 -1.077 -19.205 1.00 79.44 100 PHE A N 1
ATOM 824 C CA . PHE A 1 100 ? 7.998 -0.605 -20.113 1.00 79.44 100 PHE A CA 1
ATOM 825 C C . PHE A 1 100 ? 7.885 0.922 -20.178 1.00 79.44 100 PHE A C 1
ATOM 827 O O . PHE A 1 100 ? 7.297 1.452 -21.121 1.00 79.44 100 PHE A O 1
ATOM 834 N N . PHE A 1 101 ? 8.428 1.634 -19.189 1.00 74.00 101 PHE A N 1
ATOM 835 C CA . PHE A 1 101 ? 8.278 3.079 -19.055 1.00 74.00 101 PHE A CA 1
ATOM 836 C C . PHE A 1 101 ? 9.645 3.739 -18.853 1.00 74.00 101 PHE A C 1
ATOM 838 O O . PHE A 1 101 ? 10.202 3.709 -17.763 1.00 74.00 101 PHE A O 1
ATOM 845 N N . GLU A 1 102 ? 10.177 4.387 -19.894 1.00 68.31 102 GLU A N 1
ATOM 846 C CA . GLU A 1 102 ? 11.486 5.069 -19.836 1.00 68.31 102 GLU A CA 1
ATOM 847 C C . GLU A 1 102 ? 11.494 6.281 -18.884 1.00 68.31 102 GLU A C 1
ATOM 849 O O . GLU A 1 102 ? 12.510 6.628 -18.270 1.00 68.31 102 GLU A O 1
ATOM 854 N N . SER A 1 103 ? 10.337 6.929 -18.753 1.00 68.50 103 SER A N 1
ATOM 855 C CA . SER A 1 103 ? 10.069 8.050 -17.856 1.00 68.50 103 SER A CA 1
ATOM 856 C C . SER A 1 103 ? 8.791 7.764 -17.072 1.00 68.50 103 SER A C 1
ATOM 858 O O . SER A 1 103 ? 7.840 7.232 -17.641 1.00 68.50 103 SER A O 1
ATOM 860 N N . SER A 1 104 ? 8.756 8.153 -15.795 1.00 77.00 104 SER A N 1
ATOM 861 C CA . SER A 1 104 ? 7.602 7.964 -14.896 1.00 77.00 104 SER A CA 1
ATOM 862 C C . SER A 1 104 ? 7.372 6.528 -14.399 1.00 77.00 104 SER A C 1
ATOM 864 O O . SER A 1 104 ? 6.252 6.182 -14.044 1.00 77.00 104 SER A O 1
ATOM 866 N N . TRP A 1 105 ? 8.414 5.697 -14.331 1.00 83.31 105 TRP A N 1
ATOM 867 C CA . TRP A 1 105 ? 8.390 4.454 -13.553 1.00 83.31 105 TRP A CA 1
ATOM 868 C C . TRP A 1 105 ? 8.611 4.742 -12.062 1.00 83.31 105 TRP A C 1
ATOM 870 O O . TRP A 1 105 ? 9.186 5.772 -11.700 1.00 83.31 105 TRP A O 1
ATOM 880 N N . GLY A 1 106 ? 8.169 3.835 -11.191 1.00 82.94 106 GLY A N 1
ATOM 881 C CA . GLY A 1 106 ? 8.318 3.993 -9.744 1.00 82.94 106 GLY A CA 1
ATOM 882 C C . GLY A 1 106 ? 7.143 3.439 -8.952 1.00 82.94 106 GLY A C 1
ATOM 883 O O . GLY A 1 106 ? 6.244 2.809 -9.500 1.00 82.94 106 GLY A O 1
ATOM 884 N N . ILE A 1 107 ? 7.166 3.664 -7.642 1.00 83.25 107 ILE A N 1
ATOM 885 C CA . ILE A 1 107 ? 6.094 3.264 -6.728 1.00 83.25 107 ILE A CA 1
ATOM 886 C C . ILE A 1 107 ? 5.157 4.455 -6.528 1.00 83.25 107 ILE A C 1
ATOM 888 O O . ILE A 1 107 ? 5.582 5.524 -6.087 1.00 83.25 107 ILE A O 1
ATOM 892 N N . PHE A 1 108 ? 3.876 4.258 -6.820 1.00 81.62 108 PHE A N 1
ATOM 893 C CA . PHE A 1 108 ? 2.824 5.254 -6.653 1.00 81.62 108 PHE A CA 1
ATOM 894 C C . PHE A 1 108 ? 1.891 4.808 -5.536 1.00 81.62 108 PHE A C 1
ATOM 896 O O . PHE A 1 108 ? 1.293 3.740 -5.602 1.00 81.62 108 PHE A O 1
ATOM 903 N N . ILE A 1 109 ? 1.749 5.625 -4.496 1.00 82.31 109 ILE A N 1
ATOM 904 C CA . ILE A 1 109 ? 0.917 5.296 -3.334 1.00 82.31 109 ILE A CA 1
ATOM 905 C C . ILE A 1 109 ? -0.196 6.326 -3.225 1.00 82.31 109 ILE A C 1
ATOM 907 O O . ILE A 1 109 ? 0.050 7.533 -3.195 1.00 82.31 109 ILE A O 1
ATOM 911 N N . ARG A 1 110 ? -1.443 5.857 -3.142 1.00 83.44 110 ARG A N 1
ATOM 912 C CA . ARG A 1 110 ? -2.601 6.745 -3.016 1.00 83.44 110 ARG A CA 1
ATOM 913 C C . ARG A 1 110 ? -2.793 7.123 -1.557 1.00 83.44 110 ARG A C 1
ATOM 915 O O . ARG A 1 110 ? -2.963 6.257 -0.702 1.00 83.44 110 ARG A O 1
ATOM 922 N N . TRP A 1 111 ? -2.915 8.418 -1.275 1.00 82.62 111 TRP A N 1
ATOM 923 C CA . TRP A 1 111 ? -3.246 8.909 0.069 1.00 82.62 111 TRP A CA 1
ATOM 924 C C . TRP A 1 111 ? -4.537 8.286 0.629 1.00 82.62 111 TRP A C 1
ATOM 926 O O . TRP A 1 111 ? -4.589 7.870 1.787 1.00 82.62 111 TRP A O 1
ATOM 936 N N . ARG A 1 112 ? -5.569 8.148 -0.217 1.00 84.06 112 ARG A N 1
ATOM 937 C CA . ARG A 1 112 ? -6.820 7.450 0.132 1.00 84.06 112 ARG A CA 1
ATOM 938 C C . ARG A 1 112 ? -6.596 5.962 0.431 1.00 84.06 112 ARG A C 1
ATOM 940 O O . ARG A 1 112 ? -7.243 5.428 1.325 1.00 84.06 112 ARG A O 1
ATOM 947 N N . GLY A 1 113 ? -5.648 5.322 -0.2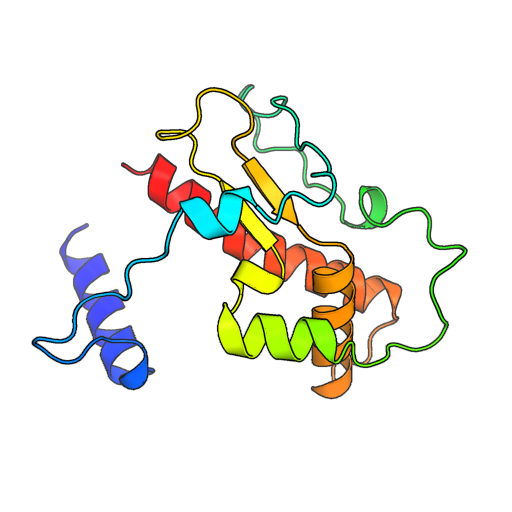57 1.00 86.94 113 GLY A N 1
ATOM 948 C CA . GLY A 1 113 ? -5.244 3.938 -0.008 1.00 86.94 113 GLY A CA 1
ATOM 949 C C . GLY A 1 113 ? -4.607 3.755 1.370 1.00 86.94 113 GLY A C 1
ATOM 950 O O . GLY A 1 113 ? -4.982 2.838 2.099 1.00 86.94 113 GLY A O 1
ATOM 951 N N . ILE A 1 114 ? -3.730 4.682 1.776 1.00 87.00 114 ILE A N 1
ATOM 952 C CA . ILE A 1 114 ? -3.119 4.682 3.117 1.00 87.00 114 ILE A CA 1
ATOM 953 C C . ILE A 1 114 ? -4.202 4.808 4.198 1.00 87.00 114 ILE A C 1
ATOM 955 O O . ILE A 1 114 ? -4.248 3.986 5.111 1.00 87.00 114 ILE A O 1
ATOM 959 N N . LYS A 1 115 ? -5.116 5.783 4.078 1.00 87.44 115 LYS A N 1
ATOM 960 C CA . LYS A 1 115 ? -6.219 5.961 5.046 1.00 87.44 115 LYS A CA 1
ATOM 961 C C . LYS A 1 115 ? -7.118 4.734 5.137 1.00 87.44 115 LYS A C 1
ATOM 963 O O . LYS A 1 115 ? -7.485 4.315 6.232 1.00 87.44 115 LYS A O 1
ATOM 968 N N . PHE A 1 116 ? -7.468 4.158 3.990 1.00 91.88 116 PHE A N 1
ATOM 969 C CA . PHE A 1 116 ? -8.318 2.978 3.936 1.00 91.88 116 PHE A CA 1
ATOM 970 C C . PHE A 1 116 ? -7.657 1.772 4.611 1.00 91.88 116 PHE A C 1
ATOM 972 O O . PHE A 1 116 ? -8.293 1.098 5.422 1.00 91.88 116 PHE A O 1
ATOM 979 N N . LEU A 1 117 ? -6.374 1.521 4.339 1.00 93.31 117 LEU A N 1
ATOM 980 C CA . LEU A 1 117 ? -5.659 0.425 4.986 1.00 93.31 117 LEU A CA 1
ATOM 981 C C . LEU A 1 117 ? -5.462 0.684 6.487 1.00 93.31 117 LEU A C 1
ATOM 983 O O . LEU A 1 117 ? -5.645 -0.236 7.279 1.00 93.31 117 LEU A O 1
ATOM 987 N N . ALA A 1 118 ? -5.193 1.925 6.902 1.00 91.81 118 ALA A N 1
ATOM 988 C CA . ALA A 1 118 ? -5.140 2.295 8.317 1.00 91.81 118 ALA A CA 1
ATOM 989 C C . ALA A 1 118 ? -6.481 2.025 9.024 1.00 91.81 118 ALA A C 1
ATOM 991 O O . ALA A 1 118 ? -6.501 1.437 10.107 1.00 91.81 118 ALA A O 1
ATOM 992 N N . TYR A 1 119 ? -7.608 2.365 8.384 1.00 92.75 119 TYR A N 1
ATOM 993 C CA . TYR A 1 119 ? -8.949 2.017 8.866 1.00 92.75 119 TYR A CA 1
ATOM 994 C C . TYR A 1 119 ? -9.120 0.500 9.032 1.00 92.75 119 TYR A C 1
ATOM 996 O O . TYR A 1 119 ? -9.635 0.052 10.058 1.00 92.75 119 TYR A O 1
ATOM 1004 N N . LEU A 1 120 ? -8.669 -0.303 8.063 1.00 93.94 120 LEU A N 1
ATOM 1005 C CA . LEU A 1 120 ? -8.740 -1.763 8.161 1.00 93.94 120 LEU A CA 1
ATOM 1006 C C . LEU A 1 120 ? -7.868 -2.315 9.294 1.00 93.94 120 LEU A C 1
ATOM 1008 O O . LEU A 1 120 ? -8.320 -3.209 10.008 1.00 93.94 120 LEU A O 1
ATOM 1012 N N . LEU A 1 121 ? -6.656 -1.789 9.488 1.00 93.50 121 LEU A N 1
ATOM 1013 C CA . LEU A 1 121 ? -5.781 -2.174 10.600 1.00 93.50 121 LEU A CA 1
ATOM 1014 C C . LEU A 1 121 ? -6.464 -1.903 11.947 1.00 93.50 121 LEU A C 1
ATOM 1016 O O . LEU A 1 121 ? -6.574 -2.816 12.768 1.00 93.50 121 LEU A O 1
ATOM 1020 N N . ASN A 1 122 ? -7.012 -0.697 12.124 1.00 92.31 122 ASN A N 1
ATOM 1021 C CA . ASN A 1 122 ? -7.767 -0.314 13.320 1.00 92.31 122 ASN A CA 1
ATOM 1022 C C . ASN A 1 122 ? -8.971 -1.240 13.558 1.00 92.31 122 ASN A C 1
ATOM 1024 O O . ASN A 1 122 ? -9.158 -1.792 14.642 1.00 92.31 122 ASN A O 1
ATOM 1028 N N . LYS A 1 123 ? -9.773 -1.477 12.510 1.00 92.38 123 LYS A N 1
ATOM 1029 C CA . LYS A 1 123 ? -10.948 -2.362 12.561 1.00 92.38 123 LYS A CA 1
ATOM 1030 C C . LYS A 1 123 ? -10.582 -3.799 12.941 1.00 92.38 123 LYS A C 1
ATOM 1032 O O . LYS A 1 123 ? -11.358 -4.460 13.626 1.00 92.38 123 LYS A O 1
ATOM 1037 N N . ASN A 1 124 ? -9.411 -4.268 12.518 1.00 91.62 124 ASN A N 1
ATOM 1038 C CA . ASN A 1 124 ? -8.894 -5.603 12.816 1.00 91.62 124 ASN A CA 1
ATOM 1039 C C . ASN A 1 124 ? -8.171 -5.695 14.173 1.00 91.62 124 ASN A C 1
ATOM 1041 O O . ASN A 1 124 ? -7.551 -6.715 14.467 1.00 91.62 124 ASN A O 1
ATOM 1045 N N . GLY A 1 125 ? -8.279 -4.667 15.022 1.00 86.38 125 GLY A N 1
ATOM 1046 C CA . GLY A 1 125 ? -7.853 -4.723 16.419 1.00 86.38 125 GLY A CA 1
ATOM 1047 C C . GLY A 1 125 ? -6.454 -4.178 16.702 1.00 86.38 125 GLY A C 1
ATOM 1048 O O . GLY A 1 125 ? -5.996 -4.321 17.835 1.00 86.38 125 GLY A O 1
ATOM 1049 N N . GLN A 1 126 ? -5.800 -3.542 15.726 1.00 87.62 126 GLN A N 1
ATOM 1050 C CA . GLN A 1 126 ? -4.605 -2.729 15.976 1.00 87.62 126 GLN A CA 1
ATOM 1051 C C . GLN A 1 126 ? -5.034 -1.463 16.737 1.00 87.62 126 GLN A C 1
ATOM 1053 O O . GLN A 1 126 ? -5.955 -0.771 16.304 1.00 87.62 126 GLN A O 1
ATOM 1058 N N . LYS A 1 127 ? -4.448 -1.214 17.915 1.00 81.19 127 LYS A N 1
ATOM 1059 C CA . LYS A 1 127 ? -4.873 -0.162 18.868 1.00 81.19 127 LYS A CA 1
ATOM 1060 C C . LYS A 1 127 ? -3.833 0.941 19.062 1.00 81.19 127 LYS A C 1
ATOM 1062 O O . LYS A 1 127 ? -3.753 1.558 20.124 1.00 81.19 127 LYS A O 1
ATOM 1067 N N . GLU A 1 128 ? -3.005 1.162 18.059 1.00 86.50 128 GLU A N 1
ATOM 1068 C CA . GLU A 1 128 ? -2.037 2.243 18.028 1.00 86.50 128 GLU A CA 1
ATOM 1069 C C . GLU A 1 128 ? -2.709 3.588 17.714 1.00 86.50 128 GLU A C 1
ATOM 1071 O O . GLU A 1 128 ? -3.896 3.668 17.389 1.00 86.50 128 GLU A O 1
ATOM 1076 N N . SER A 1 129 ? -1.947 4.678 17.830 1.00 85.44 129 SER A N 1
ATOM 1077 C CA . SER A 1 129 ? -2.442 5.999 17.443 1.00 85.44 129 SER A CA 1
ATOM 1078 C C . SER A 1 129 ? -2.756 6.042 15.944 1.00 85.44 129 SER A C 1
ATOM 1080 O O . SER A 1 129 ? -2.170 5.302 15.151 1.00 85.44 129 SER A O 1
ATOM 1082 N N . TYR A 1 130 ? -3.632 6.964 15.534 1.00 82.88 130 TYR A N 1
ATOM 1083 C CA . TYR A 1 130 ? -3.932 7.195 14.117 1.00 82.88 130 TYR A CA 1
ATOM 1084 C C . TYR A 1 130 ? -2.654 7.338 13.277 1.00 82.88 130 TYR A C 1
ATOM 1086 O O . TYR A 1 130 ? -2.533 6.749 12.204 1.00 82.88 130 TYR A O 1
ATOM 1094 N N . VAL A 1 131 ? -1.690 8.120 13.775 1.00 82.19 131 VAL A N 1
ATOM 1095 C CA . VAL A 1 131 ? -0.418 8.374 13.089 1.00 82.19 131 VAL A CA 1
ATOM 1096 C C . VAL A 1 131 ? 0.326 7.063 12.860 1.00 82.19 131 VAL A C 1
ATOM 1098 O O . VAL A 1 131 ? 0.747 6.795 11.739 1.00 82.19 131 VAL A O 1
ATOM 1101 N N . GLU A 1 132 ? 0.441 6.218 13.882 1.00 84.44 132 GLU A N 1
ATOM 1102 C CA . GLU A 1 132 ? 1.124 4.928 13.755 1.00 84.44 132 GLU A CA 1
ATOM 1103 C C . GLU A 1 132 ? 0.388 3.977 12.803 1.00 84.44 132 GLU A C 1
ATOM 1105 O O . GLU A 1 132 ? 1.023 3.337 11.966 1.00 84.44 132 GLU A O 1
ATOM 1110 N N . LEU A 1 133 ? -0.947 3.959 12.821 1.00 88.19 133 LEU A N 1
ATOM 1111 C CA . LEU A 1 133 ? -1.743 3.173 11.871 1.00 88.19 133 LEU A CA 1
ATOM 1112 C C . LEU A 1 133 ? -1.526 3.621 10.418 1.00 88.19 133 LEU A C 1
ATOM 1114 O O . LEU A 1 133 ? -1.405 2.780 9.526 1.00 88.19 133 LEU A O 1
ATOM 1118 N N . MET A 1 134 ? -1.413 4.929 10.171 1.00 86.00 134 MET A N 1
ATOM 1119 C CA . MET A 1 134 ? -1.061 5.464 8.851 1.00 86.00 134 MET A CA 1
ATOM 1120 C C . MET A 1 134 ? 0.360 5.084 8.436 1.00 86.00 134 MET A C 1
ATOM 1122 O O . MET A 1 134 ? 0.576 4.709 7.283 1.00 86.00 134 MET A O 1
ATOM 1126 N N . LYS A 1 135 ? 1.327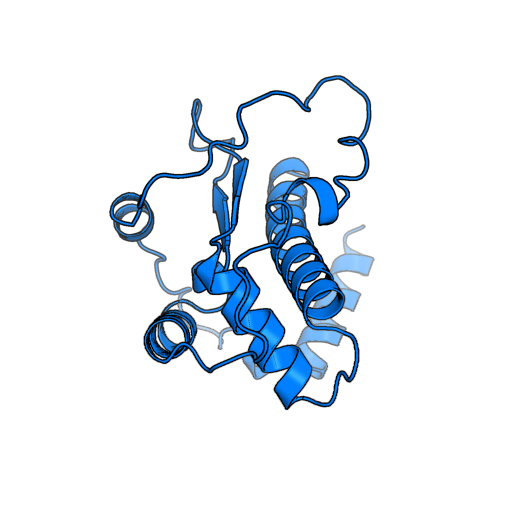 5.129 9.363 1.00 82.50 135 LYS A N 1
ATOM 1127 C CA . LYS A 1 135 ? 2.701 4.674 9.097 1.00 82.50 135 LYS A CA 1
ATOM 1128 C C . LYS A 1 135 ? 2.730 3.187 8.752 1.00 82.50 135 LYS A C 1
ATOM 1130 O O . LYS A 1 135 ? 3.406 2.800 7.801 1.00 82.50 135 LYS A O 1
ATOM 1135 N N . HIS A 1 136 ? 1.993 2.355 9.488 1.00 85.88 136 HIS A N 1
ATOM 1136 C CA . HIS A 1 136 ? 1.868 0.923 9.212 1.00 85.88 136 HIS A CA 1
ATOM 1137 C C . HIS A 1 136 ? 1.238 0.672 7.842 1.00 85.88 136 HIS A C 1
ATOM 1139 O O . HIS A 1 136 ? 1.782 -0.099 7.053 1.00 85.88 136 HIS A O 1
ATOM 1145 N N . ALA A 1 137 ? 0.145 1.368 7.525 1.00 90.44 137 ALA A N 1
ATOM 1146 C CA . ALA A 1 137 ? -0.505 1.280 6.224 1.00 90.44 137 ALA A CA 1
ATOM 1147 C C . ALA A 1 137 ? 0.440 1.665 5.077 1.00 90.44 137 ALA A C 1
ATOM 1149 O O . ALA A 1 137 ? 0.555 0.925 4.101 1.00 90.44 137 ALA A O 1
ATOM 1150 N N . PHE A 1 138 ? 1.165 2.778 5.215 1.00 85.94 138 PHE A N 1
ATOM 1151 C CA . PHE A 1 138 ? 2.160 3.197 4.232 1.00 85.94 138 PHE A CA 1
ATOM 1152 C C . PHE A 1 138 ? 3.243 2.131 4.035 1.00 85.94 138 PHE A C 1
ATOM 1154 O O . PHE A 1 138 ? 3.490 1.722 2.902 1.00 85.94 138 PHE A O 1
ATOM 1161 N N . LYS A 1 139 ? 3.852 1.647 5.128 1.00 83.88 139 LYS A N 1
ATOM 1162 C CA . LYS A 1 139 ? 4.905 0.621 5.069 1.00 83.88 139 LYS A CA 1
ATOM 1163 C C . LYS A 1 139 ? 4.412 -0.642 4.367 1.00 83.88 139 LYS A C 1
ATOM 1165 O O . LYS A 1 139 ? 5.127 -1.171 3.528 1.00 83.88 139 LYS A O 1
ATOM 1170 N N . LEU A 1 140 ? 3.196 -1.098 4.668 1.00 89.12 140 LEU A N 1
ATOM 1171 C CA . LEU A 1 140 ? 2.616 -2.289 4.045 1.00 89.12 140 LEU A CA 1
ATOM 1172 C C . LEU A 1 140 ? 2.412 -2.118 2.535 1.00 89.12 140 LEU A C 1
ATOM 1174 O O . LEU A 1 140 ? 2.826 -2.994 1.778 1.00 89.12 140 LEU A O 1
ATOM 1178 N N . ILE A 1 141 ? 1.818 -1.001 2.099 1.00 87.88 141 ILE A N 1
ATOM 1179 C CA . ILE A 1 141 ? 1.614 -0.726 0.666 1.00 87.88 141 ILE A CA 1
ATOM 1180 C C . ILE A 1 141 ? 2.971 -0.601 -0.029 1.00 87.88 141 ILE A C 1
ATOM 1182 O O . ILE A 1 141 ? 3.222 -1.277 -1.020 1.00 87.88 141 ILE A O 1
ATOM 1186 N N . HIS A 1 142 ? 3.885 0.197 0.526 1.00 84.56 142 HIS A N 1
ATOM 1187 C CA . HIS A 1 142 ? 5.218 0.376 -0.041 1.00 84.56 142 HIS A CA 1
ATOM 1188 C C . HIS A 1 142 ? 5.974 -0.951 -0.161 1.00 84.56 142 HIS A C 1
ATOM 1190 O O . HIS A 1 142 ? 6.548 -1.232 -1.206 1.00 84.56 142 HIS A O 1
ATOM 1196 N N . SER A 1 143 ? 5.982 -1.787 0.881 1.00 83.56 143 SER A N 1
ATOM 1197 C CA . SER A 1 143 ? 6.649 -3.093 0.839 1.00 83.56 143 SER A CA 1
ATOM 1198 C C . SER A 1 143 ? 6.043 -4.030 -0.206 1.00 83.56 143 SER A C 1
ATOM 1200 O O . SER A 1 143 ? 6.793 -4.778 -0.832 1.00 83.56 143 SER A O 1
ATOM 1202 N N . HIS A 1 144 ? 4.724 -3.983 -0.417 1.00 89.31 144 HIS A N 1
ATOM 1203 C CA . HIS A 1 144 ? 4.064 -4.741 -1.481 1.00 89.31 144 HIS A CA 1
ATOM 1204 C C . HIS A 1 144 ? 4.541 -4.287 -2.868 1.00 89.31 144 HIS A C 1
ATOM 1206 O O . HIS A 1 144 ? 4.982 -5.110 -3.664 1.00 89.31 144 HIS A O 1
ATOM 1212 N N . GLU A 1 145 ? 4.540 -2.980 -3.136 1.00 86.62 145 GLU A N 1
ATOM 1213 C CA . GLU A 1 145 ? 4.985 -2.454 -4.434 1.00 86.62 145 GLU A CA 1
ATOM 1214 C C . GLU A 1 145 ? 6.493 -2.607 -4.657 1.00 86.62 145 GLU A C 1
ATOM 1216 O O . GLU A 1 145 ? 6.953 -2.876 -5.766 1.00 86.62 145 GLU A O 1
ATOM 1221 N N . TYR A 1 146 ? 7.281 -2.493 -3.592 1.00 83.12 146 TYR A N 1
ATOM 1222 C CA . TYR A 1 146 ? 8.719 -2.710 -3.649 1.00 83.12 146 TYR A CA 1
ATOM 1223 C C . TYR A 1 146 ? 9.064 -4.166 -3.960 1.00 83.12 146 TYR A C 1
ATOM 1225 O O . TYR A 1 146 ? 10.028 -4.426 -4.675 1.00 83.12 146 TYR A O 1
ATOM 1233 N N . PHE A 1 147 ? 8.262 -5.122 -3.482 1.00 85.69 147 PHE A N 1
ATOM 1234 C CA . PHE A 1 147 ? 8.401 -6.513 -3.897 1.00 85.69 147 PHE A CA 1
ATOM 1235 C C . PHE A 1 147 ? 8.216 -6.661 -5.414 1.00 85.69 147 PHE A C 1
ATOM 1237 O O . PHE A 1 147 ? 9.065 -7.281 -6.051 1.00 85.69 147 PHE A O 1
ATOM 1244 N N . HIS A 1 148 ? 7.196 -6.031 -6.010 1.00 85.00 148 HIS A N 1
ATOM 1245 C CA . HIS A 1 148 ? 7.012 -6.043 -7.471 1.00 85.00 148 HIS A CA 1
ATOM 1246 C C . HIS A 1 148 ? 8.220 -5.453 -8.207 1.00 85.00 148 HIS A C 1
ATOM 1248 O O . HIS A 1 148 ? 8.729 -6.075 -9.141 1.00 85.00 148 HIS A O 1
ATOM 1254 N N . PHE A 1 149 ? 8.753 -4.322 -7.735 1.00 85.06 149 PHE A N 1
ATOM 1255 C CA . PHE A 1 149 ? 9.996 -3.754 -8.268 1.00 85.06 149 PHE A CA 1
ATOM 1256 C C . PHE A 1 149 ? 11.168 -4.742 -8.203 1.00 85.06 149 PHE A C 1
ATOM 1258 O O . PHE A 1 149 ? 11.850 -4.954 -9.203 1.00 85.06 149 PHE A O 1
ATOM 1265 N N . LEU A 1 150 ? 11.396 -5.380 -7.050 1.00 79.88 150 LEU A N 1
ATOM 1266 C CA . LEU A 1 150 ? 12.489 -6.343 -6.887 1.00 79.88 150 LEU A CA 1
ATOM 1267 C C . LEU A 1 150 ? 12.338 -7.556 -7.808 1.00 79.88 150 LEU A C 1
ATOM 1269 O O . LEU A 1 150 ? 13.341 -8.071 -8.300 1.00 79.88 150 LEU A O 1
ATOM 1273 N N . THR A 1 151 ? 11.106 -8.016 -8.046 1.00 85.81 151 THR A N 1
ATOM 1274 C CA . THR A 1 151 ? 10.866 -9.129 -8.973 1.00 85.81 151 THR A CA 1
ATOM 1275 C C . THR A 1 151 ? 11.186 -8.759 -10.416 1.00 85.81 151 THR A C 1
ATOM 1277 O O . THR A 1 151 ? 11.774 -9.573 -11.122 1.00 85.81 151 THR A O 1
ATOM 1280 N N . GLU A 1 152 ? 10.878 -7.531 -10.839 1.00 83.69 152 GLU A N 1
ATOM 1281 C CA . GLU A 1 152 ? 11.282 -7.043 -12.158 1.00 83.69 152 GLU A CA 1
ATOM 1282 C C . GLU A 1 152 ? 12.802 -6.860 -12.235 1.00 83.69 152 GLU A C 1
ATOM 1284 O O . GLU A 1 152 ? 13.422 -7.283 -13.204 1.00 83.69 152 GLU A O 1
ATOM 1289 N N . TRP A 1 153 ? 13.418 -6.292 -11.196 1.00 77.25 153 TRP A N 1
ATOM 1290 C CA . TRP A 1 153 ? 14.863 -6.061 -11.141 1.00 77.25 153 TRP A CA 1
ATOM 1291 C C . TRP A 1 153 ? 15.695 -7.348 -11.197 1.00 77.25 153 TRP A C 1
ATOM 1293 O O . TRP A 1 153 ? 16.823 -7.343 -11.680 1.00 77.25 153 TRP A O 1
ATOM 1303 N N . ALA A 1 154 ? 15.165 -8.454 -10.675 1.00 79.12 154 ALA A N 1
ATOM 1304 C CA . ALA A 1 154 ? 15.837 -9.750 -10.697 1.00 79.12 154 ALA A CA 1
ATOM 1305 C C . ALA A 1 154 ? 15.806 -10.452 -12.073 1.00 79.12 154 ALA A C 1
ATOM 1307 O O . ALA A 1 154 ? 16.323 -11.569 -12.173 1.00 79.12 154 ALA A O 1
ATOM 1308 N N . THR A 1 155 ? 15.184 -9.837 -13.088 1.00 57.75 155 THR A N 1
ATOM 1309 C CA . THR A 1 155 ? 15.056 -10.355 -14.464 1.00 57.75 155 THR A CA 1
ATOM 1310 C C . THR A 1 155 ? 16.197 -9.859 -15.344 1.00 57.75 155 THR A C 1
ATOM 1312 O O . THR A 1 155 ? 16.750 -10.695 -16.095 1.00 57.75 155 THR A O 1
#

pLDDT: mean 71.63, std 18.06, range [32.81, 93.94]

Secondary structure (DSSP, 8-state):
-HHHHHHHHHHHHHH-GGGSPPTTPPPP---HHHHHTT-S------S---SSS------HHHHS--SSS--SS----HHHHHHHHHHGGGGTEEEE-TTT-SSS-EEEE-HHHHHHHHHHHHHTT--S-HHHHHHHHHHHHHHHHHHHHHHHHT-